Protein AF-A0A5N8YGE1-F1 (afdb_monomer)

Sequence (78 aa):
MVRNLPQVGIACNKAVYESYLAEIDLDRLRQFADFHWKEFDEETSWDSAPETSDQVKSEFIEFTKGLDALIVCHNYFN

Structure (mmCIF, N/CA/C/O backbone):
data_AF-A0A5N8YGE1-F1
#
_entry.id   AF-A0A5N8YGE1-F1
#
loop_
_atom_site.group_PDB
_atom_site.id
_atom_site.type_symbol
_atom_site.label_atom_id
_atom_site.label_alt_id
_atom_site.label_comp_id
_atom_site.label_asym_id
_atom_site.label_entity_id
_atom_site.label_seq_id
_atom_site.pdbx_PDB_ins_code
_atom_site.Cartn_x
_atom_site.Cartn_y
_atom_site.Cartn_z
_atom_site.occupancy
_atom_site.B_iso_or_equiv
_atom_site.auth_seq_id
_atom_site.auth_comp_id
_atom_site.auth_asym_id
_atom_site.auth_atom_id
_atom_site.pdbx_PDB_model_num
ATOM 1 N N . MET A 1 1 ? -25.916 2.528 8.957 1.00 43.34 1 MET A N 1
ATOM 2 C CA . MET A 1 1 ? -24.708 2.187 9.736 1.00 43.34 1 MET A CA 1
ATOM 3 C C . MET A 1 1 ? -23.559 2.143 8.754 1.00 43.34 1 MET A C 1
ATOM 5 O O . MET A 1 1 ? -23.644 1.369 7.808 1.00 43.34 1 MET A O 1
ATOM 9 N N . VAL A 1 2 ? -22.562 3.013 8.905 1.00 55.44 2 VAL A N 1
ATOM 10 C CA . VAL A 1 2 ? -21.329 2.913 8.113 1.00 55.44 2 VAL A CA 1
ATOM 11 C C . VAL A 1 2 ? -20.685 1.593 8.523 1.00 55.44 2 VAL A C 1
ATOM 13 O O . VAL A 1 2 ? -20.451 1.376 9.712 1.00 55.44 2 VAL A O 1
ATOM 16 N N . ARG A 1 3 ? -20.522 0.655 7.586 1.00 57.06 3 ARG A N 1
ATOM 17 C CA . ARG A 1 3 ? -19.737 -0.547 7.871 1.00 57.06 3 ARG A CA 1
ATOM 18 C C . ARG A 1 3 ? -18.314 -0.058 8.108 1.00 57.06 3 ARG A C 1
ATOM 20 O O . ARG A 1 3 ? -17.715 0.485 7.190 1.00 57.06 3 ARG A O 1
ATOM 27 N N . ASN A 1 4 ? -17.816 -0.204 9.332 1.00 83.88 4 ASN A N 1
ATOM 28 C CA . ASN A 1 4 ? -16.434 0.118 9.678 1.00 83.88 4 ASN A CA 1
ATOM 29 C 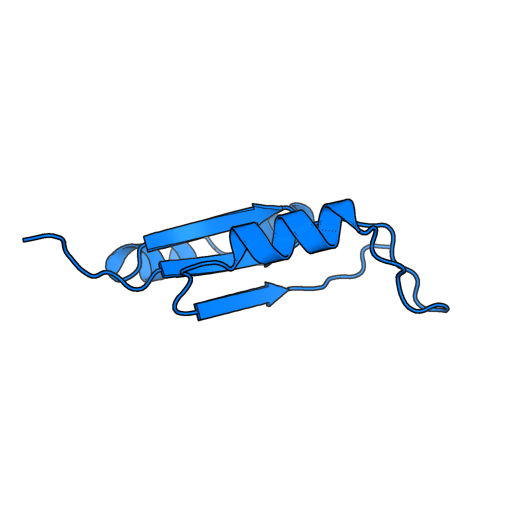C . ASN A 1 4 ? -15.548 -1.025 9.156 1.00 83.88 4 ASN A C 1
ATOM 31 O O . ASN A 1 4 ? -15.093 -1.871 9.921 1.00 83.88 4 ASN A O 1
ATOM 35 N N . LEU A 1 5 ? -15.451 -1.144 7.829 1.00 93.44 5 LEU A N 1
ATOM 36 C CA . LEU A 1 5 ? -14.528 -2.080 7.200 1.00 93.44 5 LEU A CA 1
ATOM 37 C C . LEU A 1 5 ? -13.106 -1.562 7.451 1.00 93.44 5 LEU A C 1
ATOM 39 O O . LEU A 1 5 ? -12.893 -0.356 7.284 1.00 93.44 5 LEU A O 1
ATOM 43 N N . PRO A 1 6 ? -12.156 -2.433 7.835 1.00 95.75 6 PRO A N 1
ATOM 44 C CA . PRO A 1 6 ? -10.757 -2.058 7.930 1.00 95.75 6 PRO A CA 1
ATOM 45 C C . PRO A 1 6 ? -10.285 -1.417 6.629 1.00 95.75 6 PRO A C 1
ATOM 47 O O . PRO A 1 6 ? -10.541 -1.953 5.549 1.00 95.75 6 PRO A O 1
ATOM 50 N N . GLN A 1 7 ? -9.600 -0.289 6.745 1.00 96.12 7 GLN A N 1
ATOM 51 C CA . GLN A 1 7 ? -8.966 0.400 5.631 1.00 96.12 7 GLN A CA 1
ATOM 52 C C . GLN A 1 7 ? -7.603 -0.252 5.384 1.00 96.12 7 GLN A C 1
ATOM 54 O O . GLN A 1 7 ? -6.683 -0.109 6.191 1.00 96.12 7 GLN A O 1
ATOM 59 N N . VAL A 1 8 ? -7.471 -1.017 4.301 1.00 96.56 8 VAL A N 1
ATOM 60 C CA . VAL A 1 8 ? -6.251 -1.779 3.993 1.00 96.56 8 VAL A CA 1
ATOM 61 C C . VAL A 1 8 ? -5.610 -1.230 2.730 1.00 96.56 8 VAL A C 1
ATOM 63 O O . VAL A 1 8 ? -6.234 -1.221 1.673 1.00 96.56 8 VAL A O 1
ATOM 66 N N . GLY A 1 9 ? -4.350 -0.807 2.830 1.00 96.25 9 GLY A N 1
ATOM 67 C CA . GLY A 1 9 ? -3.575 -0.318 1.693 1.00 96.25 9 GLY A CA 1
ATOM 68 C C . GLY A 1 9 ? -2.487 -1.292 1.246 1.00 96.25 9 GLY A C 1
ATOM 69 O O . GLY A 1 9 ? -1.803 -1.882 2.083 1.00 96.25 9 GLY A O 1
ATOM 70 N N . ILE A 1 10 ? -2.275 -1.410 -0.065 1.00 95.56 10 ILE A N 1
ATOM 71 C CA . ILE A 1 10 ? -1.062 -1.985 -0.659 1.00 95.56 10 ILE A CA 1
ATOM 72 C C . ILE A 1 10 ? -0.280 -0.883 -1.377 1.00 95.56 10 ILE A C 1
ATOM 74 O O . ILE A 1 10 ? -0.826 -0.181 -2.228 1.00 95.56 10 ILE A O 1
ATOM 78 N N . ALA A 1 11 ? 1.009 -0.777 -1.061 1.00 94.88 11 ALA A N 1
ATOM 79 C CA . ALA A 1 11 ? 1.965 0.079 -1.753 1.00 94.88 11 ALA A CA 1
ATOM 80 C C . ALA A 1 11 ? 3.037 -0.784 -2.434 1.00 94.88 11 ALA A C 1
ATOM 82 O O . ALA A 1 11 ? 3.803 -1.483 -1.766 1.00 94.88 11 ALA A O 1
ATOM 83 N N . CYS A 1 12 ? 3.058 -0.760 -3.765 1.00 92.62 12 CYS A N 1
ATOM 84 C CA . CYS A 1 12 ? 4.042 -1.457 -4.598 1.00 92.62 12 CYS A CA 1
ATOM 85 C C . CYS A 1 12 ? 4.019 -0.894 -6.022 1.00 92.62 12 CYS A C 1
ATOM 87 O O . CYS A 1 12 ? 3.050 -0.225 -6.388 1.00 92.62 12 CYS A O 1
ATOM 89 N N . ASN A 1 13 ? 5.037 -1.180 -6.834 1.00 91.62 13 ASN A N 1
ATOM 90 C CA . ASN A 1 13 ? 4.987 -0.836 -8.254 1.00 91.62 13 ASN A CA 1
ATOM 91 C C . ASN A 1 13 ? 3.983 -1.721 -9.017 1.00 91.62 13 ASN A C 1
ATOM 93 O O . ASN A 1 13 ? 3.580 -2.796 -8.552 1.00 91.62 13 ASN A O 1
ATOM 97 N N . LYS A 1 14 ? 3.577 -1.284 -10.210 1.00 92.06 14 LYS A N 1
ATOM 98 C CA . LYS A 1 14 ? 2.595 -2.006 -11.027 1.00 92.06 14 LYS A CA 1
ATOM 99 C C . LYS A 1 14 ? 3.038 -3.413 -11.423 1.00 92.06 14 LYS A C 1
ATOM 101 O O . LYS A 1 14 ? 2.215 -4.326 -11.411 1.00 92.06 14 LYS A O 1
ATOM 106 N N . ALA A 1 15 ? 4.320 -3.615 -11.724 1.00 90.56 15 ALA A N 1
ATOM 107 C CA . ALA A 1 15 ? 4.831 -4.930 -12.102 1.00 90.56 15 ALA A CA 1
ATOM 108 C C . ALA A 1 15 ? 4.672 -5.952 -10.963 1.00 90.56 15 ALA A C 1
ATOM 110 O O . ALA A 1 15 ? 4.320 -7.107 -11.215 1.00 90.56 15 ALA A O 1
ATOM 111 N N . VAL A 1 16 ? 4.867 -5.528 -9.706 1.00 90.25 16 VAL A N 1
ATOM 112 C CA . VAL A 1 16 ? 4.579 -6.366 -8.535 1.00 90.25 16 VAL A CA 1
ATOM 113 C C . VAL A 1 16 ? 3.099 -6.681 -8.437 1.00 90.25 16 VAL A C 1
ATOM 115 O O . VAL A 1 16 ? 2.741 -7.848 -8.272 1.00 90.25 16 VAL A O 1
ATOM 118 N N . TYR A 1 17 ? 2.258 -5.653 -8.552 1.00 91.69 17 TYR A N 1
ATOM 119 C CA . TYR A 1 17 ? 0.812 -5.810 -8.471 1.00 91.69 17 TYR A CA 1
ATOM 120 C C . TYR A 1 17 ? 0.309 -6.865 -9.459 1.00 91.69 17 TYR A C 1
ATOM 122 O O . TYR A 1 17 ? -0.337 -7.832 -9.069 1.00 91.69 17 TYR A O 1
ATOM 130 N N . GLU A 1 18 ? 0.690 -6.740 -10.726 1.00 91.75 18 GLU A N 1
ATOM 131 C CA . GLU A 1 18 ? 0.220 -7.631 -11.787 1.00 91.75 18 GLU A CA 1
ATOM 132 C C . GLU A 1 18 ? 0.821 -9.044 -11.708 1.00 91.75 18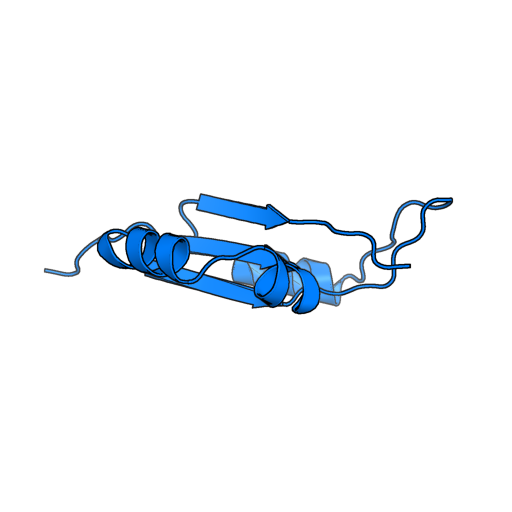 GLU A C 1
ATOM 134 O O . GLU A 1 18 ? 0.165 -10.010 -12.096 1.00 91.75 18 GLU A O 1
ATOM 139 N N . SER A 1 19 ? 2.051 -9.185 -11.202 1.00 91.25 19 SER A N 1
ATOM 140 C CA . SER A 1 19 ? 2.760 -10.476 -11.201 1.00 91.25 19 SER A CA 1
ATOM 141 C C . SER A 1 19 ? 2.514 -11.318 -9.950 1.00 91.25 19 SER A C 1
ATOM 143 O O . SER A 1 19 ? 2.622 -12.543 -10.013 1.00 91.25 19 SER A O 1
ATOM 145 N N . TYR A 1 20 ? 2.227 -10.686 -8.807 1.00 88.81 20 TYR A N 1
ATOM 146 C CA . TYR A 1 20 ? 2.216 -11.364 -7.505 1.00 88.81 20 TYR A CA 1
ATOM 147 C C . TYR A 1 20 ? 0.897 -11.248 -6.744 1.00 88.81 20 TYR A C 1
ATOM 149 O O . TYR A 1 20 ? 0.674 -12.041 -5.828 1.00 88.81 20 TYR A O 1
ATOM 157 N N . LEU A 1 21 ? 0.013 -10.311 -7.098 1.00 91.38 21 LEU A N 1
ATOM 158 C CA . LEU A 1 21 ? -1.287 -10.193 -6.446 1.00 91.38 21 LEU A CA 1
ATOM 159 C C . LEU A 1 21 ? -2.339 -10.947 -7.254 1.00 91.38 21 LEU A C 1
ATOM 161 O O . LEU A 1 21 ? -2.921 -10.438 -8.208 1.00 91.38 21 LEU A O 1
ATOM 165 N N . ALA A 1 22 ? -2.580 -12.194 -6.851 1.00 93.19 22 ALA A N 1
ATOM 166 C CA . ALA A 1 22 ? -3.608 -13.020 -7.458 1.00 93.19 22 ALA A CA 1
ATOM 167 C C . ALA A 1 22 ? -5.005 -12.451 -7.167 1.00 93.19 22 ALA A C 1
ATOM 169 O O . ALA A 1 22 ? -5.356 -12.181 -6.017 1.00 93.19 22 ALA A O 1
ATOM 170 N N . GLU A 1 23 ? -5.839 -12.349 -8.204 1.00 93.06 23 GLU A N 1
ATOM 171 C CA . GLU A 1 23 ? -7.188 -11.776 -8.088 1.00 93.06 23 GLU A CA 1
ATOM 172 C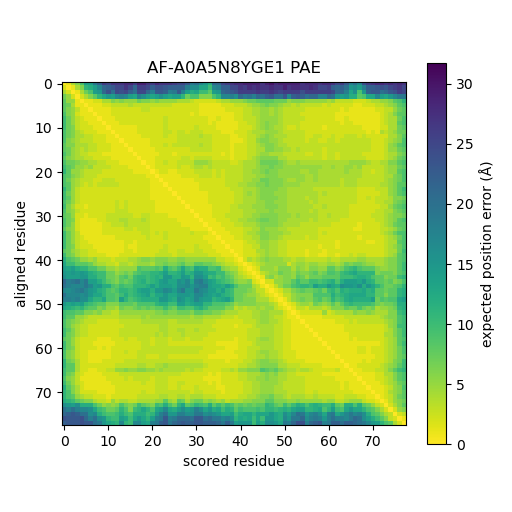 C . GLU A 1 23 ? -8.049 -12.503 -7.044 1.00 93.06 23 GLU A C 1
ATOM 174 O O . GLU A 1 23 ? -8.810 -11.871 -6.321 1.00 93.06 23 GLU A O 1
ATOM 179 N N . ILE A 1 24 ? -7.868 -13.819 -6.880 1.00 96.19 24 ILE A N 1
ATOM 180 C CA . ILE A 1 24 ? -8.586 -14.599 -5.863 1.00 96.19 24 ILE A CA 1
ATOM 181 C C . ILE A 1 24 ? -8.290 -14.129 -4.431 1.00 96.19 24 ILE A C 1
ATOM 183 O O . ILE A 1 24 ? -9.175 -14.162 -3.577 1.00 96.19 24 ILE A O 1
ATOM 187 N N . ASP A 1 25 ? -7.068 -13.679 -4.149 1.00 93.62 25 ASP A N 1
ATOM 188 C CA . ASP A 1 25 ? -6.699 -13.175 -2.827 1.00 93.62 25 ASP A CA 1
ATOM 189 C C . ASP A 1 25 ? -7.197 -11.742 -2.627 1.00 93.62 25 ASP A C 1
ATOM 191 O O . ASP A 1 25 ? -7.680 -11.404 -1.543 1.00 93.62 25 ASP A O 1
ATOM 195 N N . LEU A 1 26 ? -7.187 -10.930 -3.690 1.00 92.81 26 LEU A N 1
ATOM 196 C CA . LEU A 1 26 ? -7.800 -9.601 -3.689 1.00 92.81 26 LEU A CA 1
ATOM 197 C C . LEU A 1 26 ? -9.312 -9.679 -3.457 1.00 92.81 26 LEU A C 1
ATOM 199 O O . LEU A 1 26 ? -9.851 -8.938 -2.636 1.00 92.81 26 LEU A O 1
ATOM 203 N N . ASP A 1 27 ? -9.998 -10.617 -4.103 1.00 95.25 27 ASP A N 1
ATOM 204 C CA . ASP A 1 27 ? -11.428 -10.850 -3.909 1.00 95.25 27 ASP A CA 1
ATOM 205 C C . ASP A 1 27 ? -11.748 -11.283 -2.481 1.00 95.25 27 ASP A C 1
ATOM 207 O O . ASP A 1 27 ? -12.733 -10.827 -1.898 1.00 95.25 27 ASP A O 1
ATOM 211 N N . ARG A 1 28 ? -10.903 -12.123 -1.876 1.00 94.94 28 ARG A N 1
ATOM 212 C CA . ARG A 1 28 ? -11.040 -12.497 -0.462 1.00 94.94 28 ARG A CA 1
ATOM 213 C C . ARG A 1 28 ? -10.836 -11.299 0.461 1.00 94.94 28 ARG A C 1
ATOM 215 O O . ARG A 1 28 ? -11.573 -11.171 1.433 1.00 94.94 28 ARG A O 1
ATOM 222 N N . LEU A 1 29 ? -9.880 -10.422 0.161 1.00 93.38 29 LEU A N 1
ATOM 223 C CA . LEU A 1 29 ? -9.618 -9.212 0.942 1.00 93.38 29 LEU A CA 1
ATOM 224 C C . LEU A 1 29 ? -10.795 -8.224 0.870 1.00 93.38 29 LEU A C 1
ATOM 226 O O . LEU A 1 29 ? -11.284 -7.761 1.902 1.00 93.38 29 LEU A O 1
ATOM 230 N N . ARG A 1 30 ? -11.327 -7.983 -0.334 1.00 93.56 30 ARG A N 1
ATOM 231 C CA . ARG A 1 30 ? -12.472 -7.085 -0.588 1.00 93.56 30 ARG A CA 1
ATOM 232 C C . ARG A 1 30 ? -13.773 -7.535 0.088 1.00 93.56 30 ARG A C 1
ATOM 234 O O . ARG A 1 30 ? -14.690 -6.734 0.248 1.00 93.56 30 ARG A O 1
ATOM 241 N N . GLN A 1 31 ? -13.886 -8.800 0.503 1.00 95.06 31 GLN A N 1
ATOM 242 C CA . GLN A 1 31 ? -15.064 -9.288 1.235 1.00 95.06 31 GLN A CA 1
ATOM 243 C C . GLN A 1 31 ? -15.185 -8.705 2.647 1.00 95.06 31 GLN A C 1
ATOM 245 O O . GLN A 1 31 ? -16.298 -8.642 3.176 1.00 95.06 31 GLN A O 1
ATOM 250 N N . PHE A 1 32 ? -14.073 -8.309 3.272 1.00 94.62 32 PHE A N 1
ATOM 251 C CA . PHE A 1 32 ? -14.071 -7.859 4.666 1.00 94.62 32 PHE A CA 1
ATOM 252 C C . PHE A 1 32 ? -13.330 -6.545 4.914 1.00 94.62 32 PHE A C 1
ATOM 254 O O . PHE A 1 32 ? -13.462 -6.015 6.014 1.00 94.62 32 PHE A O 1
ATOM 261 N N . ALA A 1 33 ? -12.595 -6.014 3.937 1.00 95.88 33 ALA A N 1
ATOM 262 C CA . ALA A 1 33 ? -11.849 -4.764 4.036 1.00 95.88 33 ALA A CA 1
ATOM 263 C C . ALA A 1 33 ? -12.214 -3.795 2.905 1.00 95.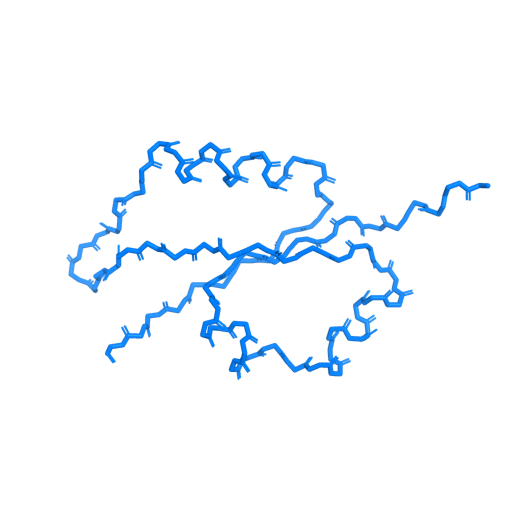88 33 ALA A C 1
ATOM 265 O O . ALA A 1 33 ? -12.609 -4.210 1.815 1.00 95.88 33 ALA A O 1
ATOM 266 N N . ASP A 1 34 ? -12.048 -2.503 3.175 1.00 95.38 34 ASP A N 1
ATOM 267 C CA . ASP A 1 34 ? -12.003 -1.469 2.149 1.00 95.38 34 ASP A CA 1
ATOM 268 C C . ASP A 1 34 ? -10.559 -1.375 1.649 1.00 95.38 34 ASP A C 1
ATOM 270 O O . ASP A 1 34 ? -9.645 -1.010 2.394 1.00 95.38 34 ASP A O 1
ATOM 274 N N . PHE A 1 35 ? -10.349 -1.849 0.426 1.00 94.25 35 PHE A N 1
ATOM 275 C CA . PHE A 1 35 ? -9.030 -2.139 -0.111 1.00 94.25 35 PHE A CA 1
ATOM 276 C C . PHE A 1 35 ? -8.577 -1.058 -1.092 1.00 94.25 35 PHE A C 1
ATOM 278 O O . PHE A 1 35 ? -9.249 -0.802 -2.091 1.00 94.25 35 PHE A O 1
ATOM 285 N N . HIS A 1 36 ? -7.388 -0.508 -0.851 1.00 95.00 36 HIS A N 1
ATOM 286 C CA . HIS A 1 36 ? -6.773 0.538 -1.662 1.00 95.00 36 HIS A CA 1
ATOM 287 C C . HIS A 1 36 ? -5.403 0.084 -2.163 1.00 95.00 36 HIS A C 1
ATOM 289 O O . HIS A 1 36 ? -4.571 -0.389 -1.392 1.00 95.00 36 HIS A O 1
ATOM 295 N N . TRP A 1 37 ? -5.124 0.275 -3.447 1.00 95.19 37 TRP A N 1
ATOM 296 C CA . TRP A 1 37 ? -3.778 0.124 -3.998 1.00 95.19 37 TRP A CA 1
ATOM 297 C C . TRP A 1 37 ? -3.320 1.458 -4.570 1.00 95.19 37 TRP A C 1
ATOM 299 O O . TRP A 1 37 ? -4.082 2.135 -5.263 1.00 95.19 37 TRP A O 1
ATOM 309 N N . LYS A 1 38 ? -2.071 1.825 -4.284 1.00 95.25 38 LYS A N 1
ATOM 310 C CA . LYS A 1 38 ? -1.402 2.942 -4.941 1.00 95.25 38 LYS A CA 1
ATOM 311 C C . LYS A 1 38 ? -0.024 2.501 -5.414 1.00 95.25 38 LYS A C 1
ATOM 313 O O . LYS A 1 38 ? 0.724 1.847 -4.682 1.00 95.25 38 LYS A O 1
ATOM 318 N N . GLU A 1 39 ? 0.282 2.872 -6.649 1.00 94.62 39 GLU A N 1
ATOM 319 C CA . GLU A 1 39 ? 1.585 2.632 -7.244 1.00 94.62 39 GLU A CA 1
ATOM 320 C C . GLU A 1 39 ? 2.645 3.542 -6.615 1.00 94.62 39 GLU A C 1
ATOM 322 O O . GLU A 1 39 ? 2.448 4.754 -6.507 1.00 94.62 39 GLU A O 1
ATOM 327 N N . PHE A 1 40 ? 3.765 2.941 -6.216 1.00 91.44 40 PHE A N 1
ATOM 328 C CA . PHE A 1 40 ? 4.984 3.640 -5.820 1.00 91.44 40 PHE A CA 1
ATOM 329 C C . PHE A 1 40 ? 6.155 2.982 -6.539 1.00 91.44 40 PHE A C 1
ATOM 331 O O . PHE A 1 40 ? 6.450 1.811 -6.293 1.00 91.44 40 PHE A O 1
ATOM 338 N N . ASP A 1 41 ? 6.779 3.736 -7.436 1.00 88.06 41 ASP A N 1
ATOM 339 C CA . ASP A 1 41 ? 7.892 3.282 -8.258 1.00 88.06 41 ASP A CA 1
ATOM 340 C C . ASP A 1 41 ? 8.935 4.402 -8.307 1.00 88.06 41 ASP A C 1
ATOM 342 O O . ASP A 1 41 ? 8.677 5.493 -8.817 1.00 88.06 41 ASP A O 1
ATOM 346 N N . GLU A 1 42 ? 10.086 4.156 -7.693 1.00 84.56 42 GLU A N 1
ATOM 347 C CA . GLU A 1 42 ? 11.258 5.028 -7.745 1.00 84.56 42 GLU A CA 1
ATOM 348 C C . GLU A 1 42 ? 12.451 4.176 -8.182 1.00 84.56 42 GLU A C 1
ATOM 350 O O . GLU A 1 42 ? 12.481 2.964 -7.949 1.00 84.56 42 GLU A O 1
ATOM 355 N N . GLU A 1 43 ? 13.442 4.800 -8.820 1.00 78.56 43 GLU A N 1
ATOM 356 C CA . GLU A 1 43 ? 14.663 4.096 -9.204 1.00 78.56 43 GLU A CA 1
ATOM 357 C C . GLU A 1 43 ? 15.355 3.522 -7.961 1.00 78.56 43 GLU A C 1
ATOM 359 O O . GLU A 1 43 ? 15.595 4.211 -6.968 1.00 78.56 43 GLU A O 1
ATOM 364 N N . THR A 1 44 ? 15.691 2.236 -8.021 1.00 75.44 44 THR A N 1
ATOM 365 C CA . THR A 1 44 ? 16.392 1.536 -6.944 1.00 75.44 44 THR A CA 1
ATOM 366 C C . THR A 1 44 ? 17.653 0.869 -7.481 1.00 75.44 44 THR A C 1
ATOM 368 O O . THR A 1 44 ? 17.763 0.558 -8.665 1.00 75.44 44 THR A O 1
ATOM 371 N N . SER A 1 45 ? 18.629 0.653 -6.603 1.00 69.25 45 SER A N 1
ATOM 372 C CA . SER A 1 45 ? 19.902 0.011 -6.928 1.00 69.25 45 SER A CA 1
ATOM 373 C C . SER A 1 45 ? 20.239 -1.034 -5.871 1.00 69.25 45 SER A C 1
ATOM 375 O O . SER A 1 45 ? 19.870 -0.891 -4.707 1.00 69.25 45 SER A O 1
ATOM 377 N N . TRP A 1 46 ? 20.962 -2.081 -6.274 1.00 71.94 46 TRP A N 1
ATOM 378 C CA . TRP A 1 46 ? 21.547 -3.044 -5.337 1.00 71.94 46 TRP A CA 1
ATOM 379 C C . TRP A 1 46 ? 22.713 -2.451 -4.545 1.00 71.94 46 TRP A C 1
ATOM 381 O O . TRP A 1 46 ? 22.909 -2.799 -3.383 1.00 71.94 46 TRP A O 1
ATOM 391 N N . ASP A 1 47 ? 23.484 -1.566 -5.178 1.00 80.12 47 ASP A N 1
ATOM 392 C CA . ASP A 1 47 ? 24.750 -1.066 -4.637 1.00 80.12 47 ASP A CA 1
ATOM 393 C C . ASP A 1 47 ? 24.574 0.178 -3.758 1.00 80.12 47 ASP A C 1
ATOM 395 O O . ASP A 1 47 ? 25.468 0.537 -2.989 1.00 80.12 47 ASP A O 1
ATOM 399 N N . SER A 1 48 ? 23.424 0.847 -3.854 1.00 75.44 48 SER A N 1
ATOM 400 C CA . SER A 1 48 ? 23.127 2.062 -3.100 1.00 75.44 48 SER A CA 1
ATOM 401 C C . SER A 1 48 ? 21.722 2.022 -2.522 1.00 75.44 48 SER A C 1
ATOM 403 O O . SER A 1 48 ? 20.774 1.629 -3.200 1.00 75.44 48 SER A O 1
ATOM 405 N N . ALA A 1 49 ? 21.579 2.494 -1.281 1.00 72.44 49 ALA A N 1
ATOM 406 C CA . ALA A 1 49 ? 20.262 2.729 -0.707 1.00 72.44 49 ALA A CA 1
ATOM 407 C C . ALA A 1 49 ? 19.470 3.682 -1.622 1.00 72.44 49 ALA A C 1
ATOM 409 O O . ALA A 1 49 ? 20.042 4.678 -2.076 1.00 72.44 49 ALA A O 1
ATOM 410 N N . PRO A 1 50 ? 18.193 3.388 -1.909 1.00 71.62 50 PRO A N 1
ATO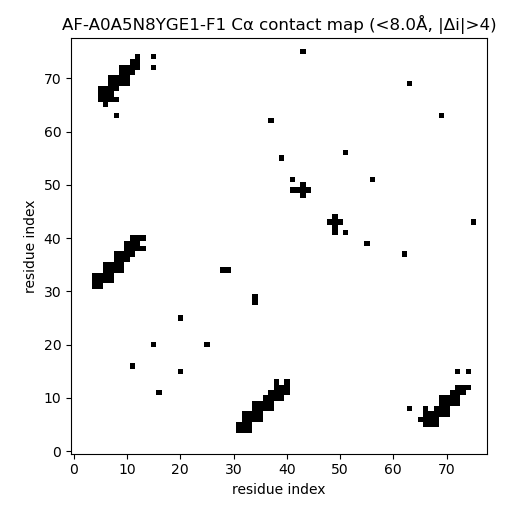M 411 C CA . PRO A 1 50 ? 17.381 4.274 -2.723 1.00 71.62 50 PRO A CA 1
ATOM 412 C C . PRO A 1 50 ? 17.205 5.615 -2.008 1.00 71.62 50 PRO A C 1
ATOM 414 O O . PRO A 1 50 ? 16.945 5.667 -0.802 1.00 71.62 50 PRO A O 1
ATOM 417 N N . GLU A 1 51 ? 17.354 6.701 -2.759 1.00 81.06 51 GLU A N 1
ATOM 418 C CA . GLU A 1 51 ? 16.942 8.021 -2.303 1.00 81.06 51 GLU A CA 1
ATOM 419 C C . GLU A 1 51 ? 15.494 8.246 -2.726 1.00 81.06 51 GLU A C 1
ATOM 421 O O . GLU A 1 51 ? 15.173 8.222 -3.909 1.00 81.06 51 GLU A O 1
ATOM 426 N N . THR A 1 52 ? 14.622 8.478 -1.749 1.00 84.25 52 THR A N 1
ATOM 427 C CA . THR A 1 52 ? 13.220 8.824 -2.001 1.00 84.25 52 THR A CA 1
ATOM 428 C C . THR A 1 52 ? 13.053 10.334 -1.973 1.00 84.25 52 THR A C 1
ATOM 430 O O . THR A 1 52 ? 13.456 11.006 -1.010 1.00 84.25 52 THR A O 1
ATOM 433 N N . SER A 1 53 ? 12.401 10.865 -3.003 1.00 88.88 53 SER A N 1
ATOM 434 C CA . SER A 1 53 ? 12.064 12.285 -3.093 1.00 88.88 53 SER A CA 1
ATOM 435 C C . SER A 1 53 ? 11.087 12.719 -1.988 1.00 88.88 53 SER A C 1
ATOM 437 O O . SER A 1 53 ? 10.226 11.959 -1.541 1.00 88.88 53 SER A O 1
ATOM 439 N N . ASP A 1 54 ? 11.161 13.976 -1.542 1.00 92.75 54 ASP A N 1
ATOM 440 C CA . ASP A 1 54 ? 10.228 14.485 -0.520 1.00 92.75 54 ASP A CA 1
ATOM 441 C C . ASP A 1 54 ? 8.770 14.499 -1.000 1.00 92.75 54 ASP A C 1
ATOM 443 O O . ASP A 1 54 ? 7.840 14.389 -0.193 1.00 92.75 54 ASP A O 1
ATOM 447 N N . GLN A 1 55 ? 8.567 14.568 -2.319 1.00 92.75 55 GLN A N 1
ATOM 448 C CA . GLN A 1 55 ? 7.257 14.404 -2.932 1.00 92.75 55 GLN A CA 1
ATOM 449 C C . GLN A 1 55 ? 6.714 12.992 -2.691 1.00 92.75 55 GLN A C 1
ATOM 451 O O . GLN A 1 55 ? 5.625 12.859 -2.134 1.00 92.75 55 GLN A O 1
ATOM 456 N N . VAL A 1 56 ? 7.475 11.948 -3.036 1.00 91.38 56 VAL A N 1
ATOM 457 C CA . VAL A 1 56 ? 7.036 10.556 -2.856 1.00 91.38 56 VAL A CA 1
ATOM 458 C C . VAL A 1 56 ? 6.810 10.237 -1.378 1.00 91.38 56 VAL A C 1
ATOM 4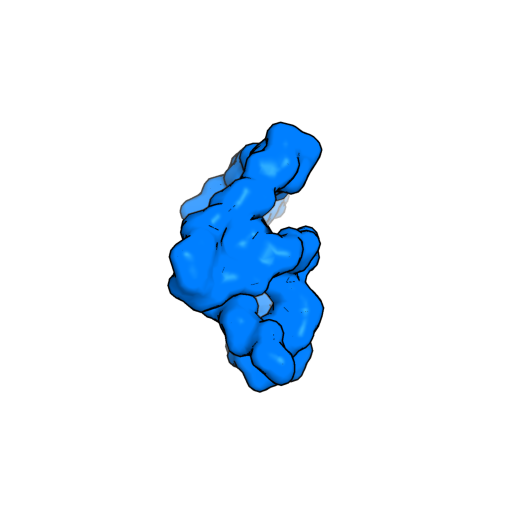60 O O . VAL A 1 56 ? 5.798 9.622 -1.038 1.00 91.38 56 VAL A O 1
ATOM 463 N N . LYS A 1 57 ? 7.659 10.747 -0.472 1.00 93.31 57 LYS A N 1
ATOM 464 C CA . LYS A 1 57 ? 7.417 10.646 0.982 1.00 93.31 57 LYS A CA 1
ATOM 465 C C . LYS A 1 57 ? 6.080 11.261 1.383 1.00 93.31 57 LYS A C 1
ATOM 467 O O . LYS A 1 57 ? 5.312 10.631 2.105 1.00 93.31 57 LYS A O 1
ATOM 472 N N . SER A 1 58 ? 5.798 12.481 0.928 1.00 95.69 58 SER A N 1
ATOM 473 C CA . SER A 1 58 ? 4.556 13.189 1.264 1.00 95.69 58 SER A CA 1
ATOM 474 C C . SER A 1 58 ? 3.330 12.449 0.732 1.00 95.69 58 SER A C 1
ATOM 476 O O . SER A 1 58 ? 2.337 12.291 1.439 1.00 95.69 58 SER A O 1
ATOM 478 N N . GLU A 1 59 ? 3.417 11.938 -0.493 1.00 95.19 59 GLU A N 1
ATOM 479 C CA . GLU A 1 59 ? 2.357 11.141 -1.100 1.00 95.19 59 GLU A CA 1
ATOM 480 C C . GLU A 1 59 ? 2.117 9.814 -0.376 1.00 95.19 59 GLU A C 1
ATOM 482 O O . GLU A 1 59 ? 0.966 9.399 -0.233 1.00 95.19 59 GLU A O 1
ATOM 487 N N . PHE A 1 60 ? 3.180 9.155 0.088 1.00 94.94 60 PHE A N 1
ATOM 488 C CA . PHE A 1 60 ? 3.085 7.931 0.876 1.00 94.94 60 PHE A CA 1
ATOM 489 C C . PHE A 1 60 ? 2.464 8.200 2.250 1.00 94.94 60 PHE A C 1
ATOM 491 O O . PHE A 1 60 ? 1.556 7.485 2.668 1.00 94.94 60 PHE A O 1
ATOM 498 N N . ILE A 1 61 ? 2.879 9.275 2.927 1.00 96.50 61 ILE A N 1
ATOM 499 C CA . ILE A 1 61 ? 2.289 9.699 4.204 1.00 96.50 61 ILE A CA 1
ATOM 500 C C . ILE A 1 61 ? 0.785 9.930 4.046 1.00 96.50 61 ILE A C 1
ATOM 502 O O . ILE A 1 61 ? 0.006 9.364 4.810 1.00 96.50 61 ILE A O 1
ATOM 506 N N . GLU A 1 62 ? 0.361 10.704 3.046 1.00 97.12 62 GLU A N 1
ATOM 507 C CA . GLU A 1 62 ? -1.067 10.958 2.835 1.00 97.12 62 GLU A CA 1
ATOM 508 C C . GLU A 1 62 ? -1.830 9.694 2.414 1.00 97.12 62 GLU A C 1
ATOM 510 O O . GLU A 1 62 ? -2.951 9.502 2.871 1.00 97.12 62 GLU A O 1
ATOM 515 N N . PHE A 1 63 ? -1.231 8.789 1.631 1.00 96.25 63 PHE A N 1
ATOM 516 C CA . PHE A 1 63 ? -1.846 7.493 1.314 1.00 96.25 63 PHE A CA 1
ATOM 517 C C . PHE A 1 63 ? -2.067 6.626 2.561 1.00 96.25 63 PHE A C 1
ATOM 519 O O . PHE A 1 63 ? -3.117 6.009 2.713 1.00 96.25 63 PHE A O 1
ATOM 526 N N . THR A 1 64 ? -1.093 6.588 3.471 1.00 96.44 64 THR A N 1
ATOM 527 C CA . THR A 1 64 ? -1.183 5.767 4.691 1.00 96.44 64 THR A CA 1
ATOM 528 C C . THR A 1 64 ? -2.107 6.347 5.759 1.00 96.44 64 THR A C 1
ATOM 530 O O . THR A 1 64 ? -2.446 5.678 6.738 1.00 96.44 64 THR A O 1
ATOM 533 N N . LYS A 1 65 ? -2.536 7.597 5.586 1.00 95.25 65 LYS A N 1
ATOM 534 C CA . LYS A 1 65 ? -3.330 8.331 6.560 1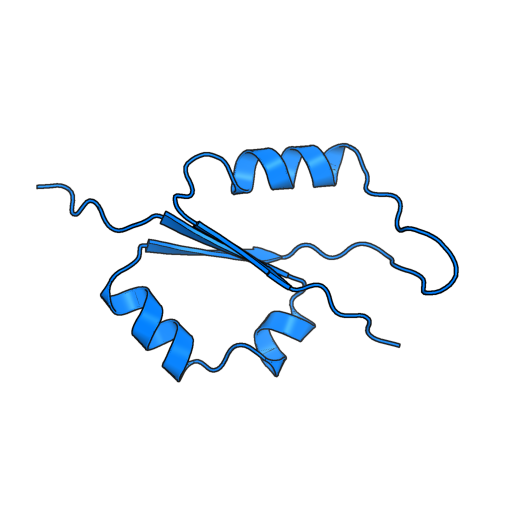.00 95.25 65 LYS A CA 1
ATOM 535 C C . LYS A 1 65 ? -4.739 7.758 6.650 1.00 95.25 65 LYS A C 1
ATOM 537 O O . LYS A 1 65 ? -5.568 7.947 5.768 1.0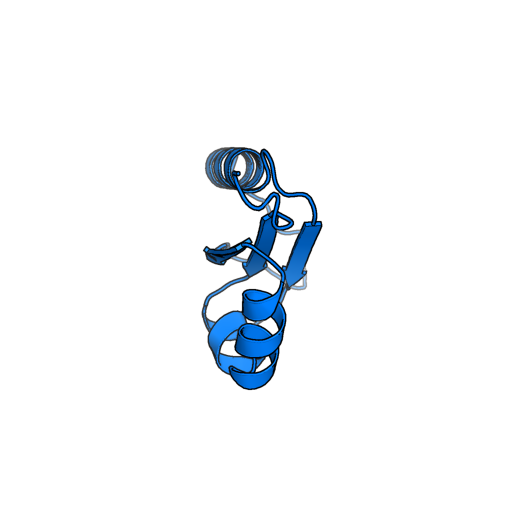0 95.25 65 LYS A O 1
ATOM 542 N N . GLY A 1 66 ? -5.017 7.099 7.769 1.00 90.88 66 GLY A N 1
ATOM 543 C CA . GLY A 1 66 ? -6.314 6.474 8.023 1.00 90.88 66 GLY A CA 1
ATOM 544 C C . GLY A 1 66 ? -6.410 5.023 7.561 1.00 90.88 66 GLY A C 1
ATOM 545 O O . GLY A 1 66 ? -7.493 4.455 7.652 1.00 90.88 66 GLY A O 1
ATOM 546 N N . LEU A 1 67 ? -5.305 4.415 7.114 1.00 96.38 67 LEU A N 1
ATOM 547 C CA . LEU A 1 67 ? -5.232 2.965 6.972 1.00 96.38 67 LEU A CA 1
ATOM 548 C C . LEU A 1 67 ? -5.139 2.300 8.351 1.00 96.38 67 LEU A C 1
ATOM 550 O O . LEU A 1 67 ? -4.366 2.728 9.209 1.00 96.38 67 LEU A O 1
ATOM 554 N N . ASP A 1 68 ? -5.878 1.210 8.528 1.00 96.25 68 ASP A N 1
ATOM 555 C CA . ASP A 1 68 ? -5.762 0.311 9.679 1.00 96.25 68 ASP A CA 1
ATOM 556 C C . ASP A 1 68 ? -4.639 -0.718 9.471 1.00 96.25 68 ASP A C 1
ATOM 558 O O . ASP A 1 68 ? -4.057 -1.224 10.432 1.00 96.25 68 ASP A O 1
ATOM 562 N N . ALA A 1 69 ? -4.326 -1.031 8.210 1.00 95.56 69 ALA A N 1
ATOM 563 C CA . ALA A 1 69 ? -3.221 -1.902 7.834 1.00 95.56 69 ALA A CA 1
ATOM 564 C C . ALA A 1 69 ? -2.579 -1.463 6.513 1.00 95.56 69 ALA A C 1
ATOM 566 O O . ALA A 1 69 ? -3.255 -1.031 5.578 1.00 95.56 69 ALA A O 1
ATOM 567 N N . LEU A 1 70 ? -1.262 -1.636 6.431 1.00 96.06 70 LEU A N 1
ATOM 568 C CA . LEU A 1 70 ? -0.461 -1.358 5.247 1.00 96.06 70 LEU A CA 1
ATOM 569 C C . LEU A 1 70 ? 0.378 -2.585 4.897 1.00 96.06 70 LEU A C 1
ATOM 571 O O . LEU A 1 70 ? 1.090 -3.127 5.742 1.00 96.06 70 LEU A O 1
ATOM 575 N N . ILE A 1 71 ? 0.322 -2.985 3.635 1.00 92.31 71 ILE A N 1
ATOM 576 C CA . ILE A 1 71 ? 1.177 -4.007 3.042 1.00 92.31 71 ILE A CA 1
ATOM 577 C C . ILE A 1 71 ? 2.115 -3.288 2.071 1.00 92.31 71 ILE A C 1
ATOM 579 O O . ILE A 1 71 ? 1.671 -2.556 1.186 1.00 92.31 71 ILE A O 1
ATOM 583 N N . VAL A 1 72 ? 3.419 -3.493 2.235 1.00 89.56 72 VAL A N 1
ATOM 584 C CA . VAL A 1 72 ? 4.439 -2.905 1.361 1.00 89.56 72 VAL A CA 1
ATOM 585 C C . VAL A 1 72 ? 5.181 -4.030 0.663 1.00 89.56 72 VAL A C 1
ATOM 587 O O . VAL A 1 72 ? 5.741 -4.905 1.326 1.00 89.56 72 VAL A O 1
ATOM 590 N N . CYS A 1 73 ? 5.209 -3.992 -0.666 1.00 83.06 73 CYS A N 1
ATOM 591 C CA . CYS A 1 73 ? 6.003 -4.919 -1.461 1.00 83.06 73 CYS A CA 1
ATOM 592 C C . CYS A 1 73 ? 7.057 -4.131 -2.231 1.00 83.06 73 CYS A C 1
ATOM 594 O O . CYS A 1 73 ? 6.735 -3.322 -3.097 1.00 83.06 73 CYS A O 1
ATOM 596 N N . HIS A 1 74 ? 8.318 -4.389 -1.907 1.00 72.50 74 HIS A N 1
ATOM 597 C CA . HIS A 1 74 ? 9.463 -3.910 -2.663 1.00 72.50 74 HIS A CA 1
ATOM 598 C C . HIS A 1 74 ? 9.921 -5.056 -3.563 1.00 72.50 74 HIS A C 1
ATOM 600 O O . HIS A 1 74 ? 10.219 -6.137 -3.064 1.00 72.50 74 HIS A O 1
ATOM 606 N N . ASN A 1 75 ? 9.973 -4.833 -4.874 1.00 61.50 75 ASN A N 1
ATOM 607 C CA . ASN A 1 75 ? 10.714 -5.719 -5.764 1.00 61.50 75 ASN A CA 1
ATOM 608 C C . ASN A 1 75 ? 11.747 -4.923 -6.533 1.00 61.50 75 ASN A C 1
ATOM 610 O O . ASN A 1 75 ? 11.532 -3.775 -6.910 1.00 61.50 75 ASN A O 1
ATOM 614 N N . TYR A 1 76 ? 12.838 -5.618 -6.804 1.00 56.41 76 TYR A 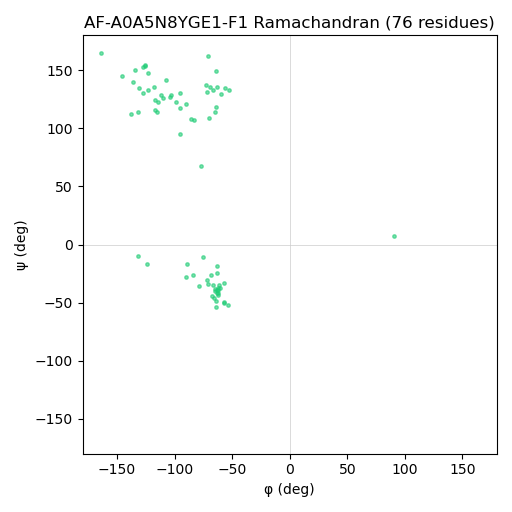N 1
ATOM 615 C CA . TYR A 1 76 ? 13.861 -5.224 -7.743 1.00 56.41 76 TYR A CA 1
ATOM 616 C C . TYR A 1 76 ? 13.557 -5.908 -9.081 1.00 56.41 76 TYR A C 1
ATOM 618 O O . TYR A 1 76 ? 13.537 -7.140 -9.144 1.00 56.41 76 TYR A O 1
ATOM 626 N N . PHE A 1 77 ? 13.293 -5.128 -10.129 1.00 50.28 77 PHE A N 1
ATOM 627 C CA . PHE A 1 77 ? 13.315 -5.619 -11.508 1.00 50.28 77 PHE A CA 1
ATOM 628 C C . PHE A 1 77 ? 14.621 -5.146 -12.155 1.00 50.28 77 PHE A C 1
ATOM 630 O O . PHE A 1 77 ? 14.967 -3.972 -12.053 1.00 50.28 77 PHE A O 1
ATOM 637 N N . ASN A 1 78 ? 15.349 -6.091 -12.748 1.00 46.84 78 ASN A N 1
ATOM 638 C CA . ASN A 1 78 ? 16.608 -5.891 -13.470 1.00 46.84 78 ASN A CA 1
ATOM 639 C C . ASN A 1 78 ? 16.319 -5.821 -14.971 1.00 46.84 78 ASN A C 1
ATOM 641 O O . ASN A 1 78 ? 15.535 -6.691 -15.424 1.00 46.84 78 ASN A O 1
#

pLDDT: mean 87.18, std 12.86, range [43.34, 97.12]

Secondary structure (DSSP, 8-state):
------EEEEEE-HHHHHHH--HHHHHHHHTTSEEEEEE------SSSPPPPPHHHHHHHHHHHTT-SEEEE------

Radius of gyration: 14.27 Å; Cα contacts (8 Å, |Δi|>4): 85; chains: 1; bounding box: 50×29×23 Å

Solvent-accessible surface area (backbone atoms only — not comparable to full-atom values): 4944 Å² total; per-residue (Å²): 130,83,78,88,48,50,30,34,36,38,44,27,31,64,69,53,48,74,72,70,58,53,65,72,58,51,54,59,44,55,74,66,28,47,74,45,78,49,77,53,82,75,80,71,55,94,92,44,83,63,80,79,53,72,64,59,52,52,53,48,53,60,66,53,61,81,45,77,43,78,46,76,54,87,82,87,85,131

Mean predicted aligned error: 5.43 Å

Foldseek 3Di:
DPQCAAAEEEEEAPVCCVPPPDVVVVVVNVVRHDYYYDYDDDDDDPVDHDDDDPVSVVVVVVVCVRGPYYHYDDDDDD

Nearest PDB structures (foldseek):
  2gd9-assembly1_A  TM=5.847E-01  e=3.601E-01  Bacillus subtilis
  6lk2-assembly2_B  TM=5.977E-01  e=8.648E-01  Providencia alcalifaciens F90-2004
  6pa2-assembly1_C  TM=5.437E-01  e=1.483E+00  Escherichia coli K-12
  3iod-assembly1_A  TM=4.122E-01  e=1.586E+00  Mycobacterium tuberculosis
  3qe2-assembly1_A  TM=2.656E-01  e=9.145E+00  Homo sapiens